Protein AF-A0A9P8Q9N6-F1 (afdb_monomer_lite)

Secondary structure (DSSP, 8-state):
--HHHHHHHHHHS-HHHHHHHHTTS-TTS-S-HHHHHHHHHSHHHHHHHHHHHHHIIIIIHHHHHHHHTPPP--SHHHHHHHHHHHHHHH--

InterPro domains:
  IPR032368 RPN13, DEUBAD domain [PF16550] (1-78)
  IPR038108 RPN13, DEUBAD domain superfamily [G3DSA:1.10.2020.20] (1-91)
  IPR044867 DEUBAD domain [PS51916] (1-92)

pLDDT: mean 89.45, std 7.23, range [44.81, 94.56]

Foldseek 3Di:
DDLVVLVVCLVPDDPVVLVVLQVPQ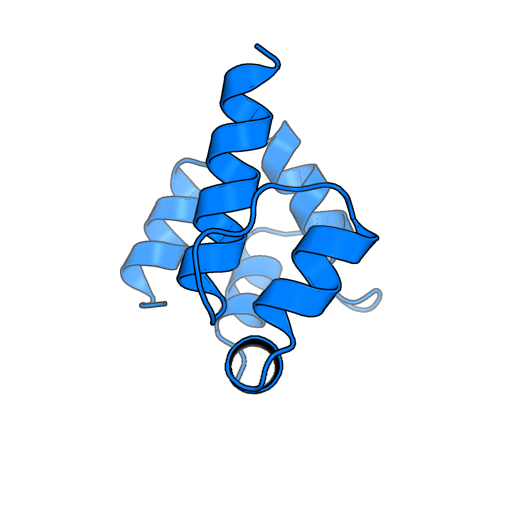DPPDDSDSVSSSVCCPDPVVVVVLVVQQVCQQPCNQVVVCVVVVWDRQHGGDVRNVVRVVVVVVVVD

Sequence (92 aa):
LTPEAIQSLLDNITDIQLQKLYSFLPEDQEKSKENLRSVLYSSFFKRSAGELTSALNNGGGFTVSRALGHPYEGEGIAAYLNSLFKEVNKKE

Radius of gyration: 14.87 Å; chains: 1; bounding box: 32×24×33 Å

Structure (mmCIF, N/CA/C/O backbone):
data_AF-A0A9P8Q9N6-F1
#
_entry.id   AF-A0A9P8Q9N6-F1
#
loop_
_atom_site.group_PDB
_atom_site.id
_atom_site.type_symbol
_atom_site.label_atom_id
_atom_site.label_alt_id
_atom_site.label_comp_id
_atom_site.label_asym_id
_atom_site.label_entity_id
_atom_site.label_seq_id
_atom_site.pdbx_PDB_ins_code
_atom_site.Cartn_x
_atom_site.Cartn_y
_atom_site.Cartn_z
_atom_site.occupancy
_atom_site.B_iso_or_equiv
_atom_site.auth_seq_id
_atom_site.auth_comp_id
_atom_site.auth_asym_id
_atom_site.auth_atom_id
_atom_site.pdbx_PDB_model_num
ATOM 1 N N . LEU A 1 1 ? 4.473 6.116 5.295 1.00 67.00 1 LEU A N 1
ATOM 2 C CA . LEU A 1 1 ? 3.145 6.760 5.412 1.00 67.00 1 LEU A CA 1
ATOM 3 C C . LEU A 1 1 ? 3.046 7.384 6.788 1.00 67.00 1 LEU A C 1
ATOM 5 O O . LEU A 1 1 ? 3.177 6.655 7.766 1.00 67.00 1 LEU A O 1
ATOM 9 N N . THR A 1 2 ? 2.900 8.703 6.865 1.00 81.81 2 THR A N 1
ATOM 10 C CA . THR A 1 2 ? 2.697 9.382 8.149 1.00 81.81 2 THR A CA 1
ATOM 11 C C . THR A 1 2 ? 1.197 9.467 8.465 1.00 81.81 2 THR A C 1
ATOM 13 O O . THR A 1 2 ? 0.382 9.415 7.534 1.00 81.81 2 THR A O 1
ATOM 16 N N . PRO A 1 3 ? 0.802 9.565 9.746 1.00 83.62 3 PRO A N 1
ATOM 17 C CA . PRO A 1 3 ? -0.600 9.731 10.129 1.00 83.62 3 PRO A CA 1
ATOM 18 C C . PRO A 1 3 ? -1.277 10.933 9.453 1.00 83.62 3 PRO A C 1
ATOM 20 O O . PRO A 1 3 ? -2.436 10.852 9.059 1.00 83.62 3 PRO A O 1
ATOM 23 N N . GLU A 1 4 ? -0.545 12.028 9.257 1.00 88.38 4 GLU A N 1
ATOM 24 C CA . GLU A 1 4 ? -1.045 13.260 8.639 1.00 88.38 4 GLU A CA 1
ATOM 25 C C . GLU A 1 4 ? -1.364 13.047 7.156 1.00 88.38 4 GLU A C 1
ATOM 27 O O . GLU A 1 4 ? -2.411 13.480 6.677 1.00 88.38 4 GLU A O 1
ATOM 32 N N . ALA A 1 5 ? -0.500 12.322 6.438 1.00 86.81 5 ALA A N 1
ATOM 33 C CA . ALA A 1 5 ? -0.721 11.997 5.032 1.00 86.81 5 ALA A CA 1
ATOM 34 C C . ALA A 1 5 ? -1.943 11.083 4.844 1.00 86.81 5 ALA A C 1
ATOM 36 O O . ALA A 1 5 ? -2.722 11.274 3.915 1.00 86.81 5 ALA A O 1
ATOM 37 N N . ILE A 1 6 ? -2.135 10.110 5.742 1.00 87.62 6 ILE A N 1
ATOM 38 C CA . ILE A 1 6 ? -3.306 9.222 5.717 1.00 87.62 6 ILE A CA 1
ATOM 39 C C . ILE A 1 6 ? -4.582 10.005 6.028 1.00 87.62 6 ILE A C 1
ATOM 41 O O . ILE A 1 6 ? -5.580 9.831 5.337 1.00 87.62 6 ILE A O 1
ATOM 45 N N . GLN A 1 7 ? -4.552 10.880 7.035 1.00 88.62 7 GLN A N 1
ATOM 46 C CA . GLN A 1 7 ? -5.702 11.715 7.369 1.00 88.62 7 GLN A CA 1
ATOM 47 C C . GLN A 1 7 ? -6.102 12.596 6.181 1.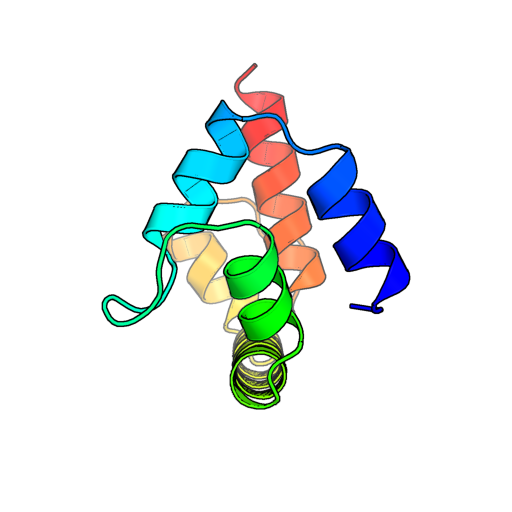00 88.62 7 GLN A C 1
ATOM 49 O O . GLN A 1 7 ? -7.245 12.552 5.741 1.00 88.62 7 GLN A O 1
ATOM 54 N N . SER A 1 8 ? -5.134 13.306 5.599 1.00 90.94 8 SER A N 1
ATOM 55 C CA . SER A 1 8 ? -5.365 14.142 4.423 1.00 90.94 8 SER A CA 1
ATOM 56 C C . SER A 1 8 ? -5.924 13.339 3.241 1.00 90.94 8 SER A C 1
ATOM 58 O O . SER A 1 8 ? -6.842 13.803 2.567 1.00 90.94 8 SER A O 1
ATOM 60 N N . LEU A 1 9 ? -5.445 12.111 3.015 1.00 89.62 9 LEU A N 1
ATOM 61 C CA . LEU A 1 9 ? -5.994 11.221 1.990 1.00 89.62 9 LEU A CA 1
ATOM 62 C C . LEU A 1 9 ? -7.472 10.885 2.259 1.00 89.62 9 LEU A C 1
ATOM 64 O O . LEU A 1 9 ? -8.297 10.998 1.358 1.00 89.62 9 LEU A O 1
ATOM 68 N N . LEU A 1 10 ? -7.817 10.491 3.488 1.00 90.19 10 LEU A N 1
ATOM 69 C CA . LEU A 1 10 ? -9.184 10.101 3.862 1.00 90.19 10 LEU A CA 1
ATOM 70 C C . LEU A 1 10 ? -10.179 11.275 3.874 1.00 90.19 10 LEU A C 1
ATOM 72 O O . LEU A 1 10 ? -11.390 11.060 3.731 1.00 90.19 10 LEU A O 1
ATOM 76 N N . ASP A 1 11 ? -9.680 12.498 4.032 1.00 90.94 11 ASP A N 1
ATOM 77 C CA . ASP A 1 11 ? -10.490 13.717 4.002 1.00 90.94 11 ASP A CA 1
ATOM 78 C C . ASP A 1 11 ? -10.793 14.178 2.569 1.00 90.94 11 ASP A C 1
ATOM 80 O O . ASP A 1 11 ? -11.873 14.705 2.318 1.00 90.94 11 ASP A O 1
ATOM 84 N N . ASN A 1 12 ? -9.882 13.933 1.621 1.00 92.25 12 ASN A N 1
ATOM 85 C CA . ASN A 1 12 ? -10.014 14.389 0.229 1.00 92.25 12 ASN A CA 1
ATOM 86 C C . ASN A 1 12 ? -10.509 13.308 -0.748 1.00 92.25 12 ASN A C 1
ATOM 88 O O . ASN A 1 12 ? -10.754 13.596 -1.919 1.00 92.25 12 ASN A O 1
ATOM 92 N N . ILE A 1 13 ? -10.638 12.058 -0.299 1.00 91.81 13 ILE A N 1
ATOM 93 C CA . ILE A 1 13 ? -11.135 10.959 -1.129 1.00 91.81 13 ILE A CA 1
ATOM 94 C C . ILE A 1 13 ? -12.648 11.080 -1.365 1.00 91.81 13 ILE A C 1
ATOM 96 O O . ILE A 1 13 ? -13.416 11.381 -0.450 1.00 91.81 13 ILE A O 1
ATOM 100 N N . THR A 1 14 ? -13.088 10.808 -2.593 1.00 92.19 14 THR A N 1
ATOM 101 C CA . THR A 1 14 ? -14.520 10.796 -2.939 1.00 92.19 14 THR A CA 1
ATOM 102 C C . THR A 1 14 ? -15.238 9.596 -2.321 1.00 92.19 14 THR A C 1
ATOM 104 O O . THR A 1 14 ? -14.630 8.543 -2.115 1.00 92.19 14 THR A O 1
ATOM 107 N N . ASP A 1 15 ? -16.554 9.696 -2.109 1.00 89.88 15 ASP A N 1
ATOM 108 C CA . ASP A 1 15 ? -17.355 8.577 -1.592 1.00 89.88 15 ASP A CA 1
ATOM 109 C C . ASP A 1 15 ? -17.236 7.316 -2.457 1.00 89.88 15 ASP A C 1
ATOM 111 O O . ASP A 1 15 ? -17.124 6.211 -1.936 1.00 89.88 15 ASP A O 1
ATOM 115 N N . ILE A 1 16 ? -17.174 7.458 -3.785 1.00 91.06 16 ILE A N 1
ATOM 116 C CA . ILE A 1 16 ? -17.034 6.316 -4.702 1.00 91.06 16 ILE A CA 1
ATOM 117 C C . ILE A 1 16 ? -15.701 5.590 -4.475 1.00 91.06 16 ILE A C 1
ATOM 119 O O . ILE A 1 16 ? -15.655 4.360 -4.427 1.00 91.06 16 ILE A O 1
ATOM 123 N N . GLN A 1 17 ? -14.603 6.333 -4.342 1.00 90.62 17 GLN A N 1
ATOM 124 C CA . GLN A 1 17 ? -13.288 5.751 -4.070 1.00 90.62 17 GLN A CA 1
ATOM 125 C C . GLN A 1 17 ? -13.230 5.145 -2.664 1.00 90.62 17 GLN A C 1
ATOM 127 O O . GLN A 1 17 ? -12.657 4.075 -2.476 1.00 90.62 17 GLN A O 1
ATOM 132 N N . LEU A 1 18 ? -13.872 5.786 -1.692 1.00 91.69 18 LEU A N 1
ATOM 133 C CA . LEU A 1 18 ? -13.958 5.302 -0.324 1.00 91.69 18 LEU A CA 1
ATOM 134 C C . LEU A 1 18 ? -14.719 3.970 -0.229 1.00 91.69 18 LEU A C 1
ATOM 136 O O . LEU A 1 18 ? -14.240 3.041 0.416 1.00 91.69 18 LEU A O 1
ATOM 140 N N . GLN A 1 19 ? -15.837 3.831 -0.947 1.00 91.81 19 GLN A N 1
ATOM 141 C CA . GLN A 1 19 ? -16.578 2.568 -1.045 1.00 91.81 19 GLN A CA 1
ATOM 142 C C . GLN A 1 19 ? -15.723 1.441 -1.640 1.00 91.81 19 GLN A C 1
ATOM 144 O O . GLN A 1 19 ? -15.787 0.304 -1.170 1.00 91.81 19 GLN A O 1
ATOM 149 N N . LYS A 1 20 ? -14.867 1.752 -2.625 1.00 91.94 20 LYS A N 1
ATOM 150 C CA . LYS A 1 20 ? -13.885 0.789 -3.152 1.00 91.94 20 LYS A CA 1
ATOM 151 C C . LYS A 1 20 ? -12.825 0.420 -2.115 1.00 91.94 20 LYS A C 1
ATOM 153 O O . LYS A 1 20 ? -12.386 -0.720 -2.081 1.00 91.94 20 LYS A O 1
ATOM 158 N N . LEU A 1 21 ? -12.401 1.343 -1.254 1.00 91.94 21 LEU A N 1
ATOM 159 C CA . LEU A 1 21 ? -11.459 1.005 -0.182 1.00 91.94 21 LEU A CA 1
ATOM 160 C C . LEU A 1 21 ? -12.101 0.113 0.882 1.00 91.94 21 LEU A C 1
ATOM 162 O O . LEU A 1 21 ? -11.459 -0.807 1.382 1.00 91.94 21 LEU A O 1
ATOM 166 N N . TYR A 1 22 ? -13.381 0.327 1.179 1.00 93.94 22 TYR A N 1
ATOM 167 C CA . TYR A 1 22 ? -14.117 -0.496 2.133 1.00 93.94 22 TYR A CA 1
ATOM 168 C C . TYR A 1 22 ? -14.278 -1.953 1.708 1.00 93.94 22 TYR A C 1
ATOM 170 O O . TYR A 1 22 ? -14.439 -2.804 2.578 1.00 93.94 22 TYR A O 1
ATOM 178 N N . SER A 1 23 ? -14.207 -2.279 0.413 1.00 92.25 23 SER A N 1
ATOM 179 C CA . SER A 1 23 ? -14.194 -3.685 -0.016 1.00 92.25 23 SER A CA 1
ATOM 180 C C . SER A 1 23 ? -12.899 -4.425 0.328 1.00 92.25 23 SER A C 1
ATOM 182 O O . SER A 1 23 ? -12.871 -5.643 0.211 1.00 92.25 23 SER A O 1
ATOM 184 N N . PHE A 1 24 ? -11.847 -3.717 0.750 1.00 91.56 24 PHE A N 1
ATOM 185 C CA . PHE A 1 24 ? -10.588 -4.318 1.205 1.00 91.56 24 PHE A CA 1
ATOM 186 C C . PHE A 1 24 ? -10.453 -4.354 2.729 1.00 91.56 24 PHE A C 1
ATOM 188 O O . PHE A 1 24 ? -9.419 -4.797 3.233 1.00 91.56 24 PHE A O 1
ATOM 195 N N . LEU A 1 25 ? -11.456 -3.868 3.469 1.00 92.38 25 LEU A N 1
ATOM 196 C CA . LEU A 1 25 ? -11.461 -4.046 4.915 1.00 92.38 25 LEU A CA 1
ATOM 197 C C . LEU A 1 25 ? -11.685 -5.521 5.266 1.00 92.38 25 LEU A C 1
ATOM 199 O O . LEU A 1 25 ? -12.384 -6.218 4.528 1.00 92.38 25 LEU A O 1
ATOM 203 N N . PRO A 1 26 ? -11.108 -5.991 6.385 1.00 89.81 26 PRO A N 1
ATOM 204 C CA . PRO A 1 26 ? -11.428 -7.301 6.937 1.00 89.81 26 PRO A CA 1
ATOM 205 C C . PRO A 1 26 ? -12.944 -7.500 7.077 1.00 89.81 26 PRO A C 1
ATOM 207 O O . PRO A 1 26 ? -13.661 -6.561 7.420 1.00 89.81 26 PRO A O 1
ATOM 210 N N . GLU A 1 27 ? -13.432 -8.713 6.808 1.00 90.12 27 GLU A N 1
ATOM 211 C CA . GLU A 1 27 ? -14.874 -9.017 6.788 1.00 90.12 27 GLU A CA 1
ATOM 212 C C . GLU A 1 27 ? -15.558 -8.812 8.150 1.00 90.12 27 GLU A C 1
ATOM 214 O O . GLU A 1 27 ? -16.763 -8.585 8.214 1.00 90.12 27 GLU A O 1
ATOM 219 N N . ASP A 1 28 ? -14.786 -8.867 9.235 1.00 90.62 28 ASP A N 1
ATOM 220 C CA . ASP A 1 28 ? -15.218 -8.636 10.613 1.00 90.62 28 ASP A CA 1
ATOM 221 C C . ASP A 1 28 ? -15.318 -7.145 10.989 1.00 90.62 28 ASP A C 1
ATOM 223 O O . ASP A 1 28 ? -15.796 -6.815 12.074 1.00 90.62 28 ASP A O 1
ATOM 227 N N . GLN A 1 29 ? -14.888 -6.233 10.111 1.00 89.44 29 GLN A N 1
ATOM 228 C CA . GLN A 1 29 ? -14.917 -4.790 10.341 1.00 89.44 29 GLN A CA 1
ATOM 229 C C . GLN A 1 29 ? -16.099 -4.136 9.619 1.00 89.44 29 GLN A C 1
ATOM 231 O O . GLN A 1 29 ? -16.360 -4.369 8.438 1.00 89.44 29 GLN A O 1
ATOM 236 N N . GLU A 1 30 ? -16.781 -3.220 10.306 1.00 92.44 30 GLU A N 1
ATOM 237 C CA . GLU A 1 30 ? -17.774 -2.363 9.663 1.00 92.44 30 GLU A CA 1
ATOM 238 C C . GLU A 1 30 ? -17.104 -1.420 8.648 1.00 92.4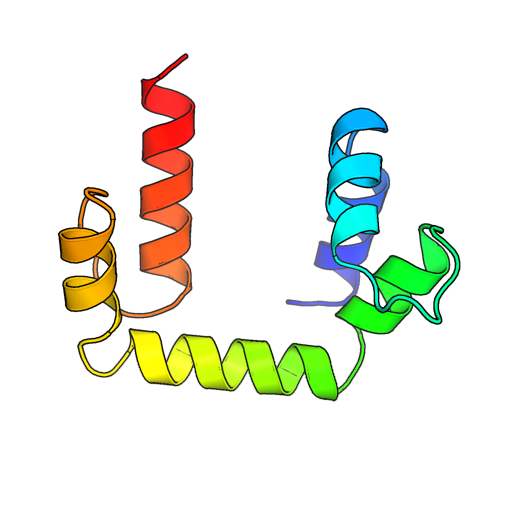4 30 GLU A C 1
ATOM 240 O O . GLU A 1 30 ? -16.004 -0.901 8.873 1.00 92.44 30 GLU A O 1
ATOM 245 N N . LYS A 1 31 ? -17.791 -1.160 7.532 1.0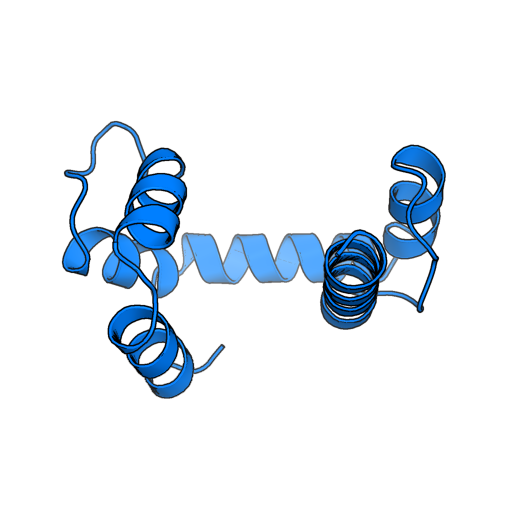0 92.56 31 LYS A N 1
ATOM 246 C CA . LYS A 1 31 ? -17.330 -0.278 6.453 1.00 92.56 31 LYS A CA 1
ATOM 247 C C . LYS A 1 31 ? -17.438 1.195 6.852 1.00 92.56 31 LYS A C 1
ATOM 249 O O . LYS A 1 31 ? -18.380 1.884 6.469 1.00 92.56 31 LYS A O 1
ATOM 254 N N . SER A 1 32 ? -16.457 1.677 7.612 1.00 92.62 32 SER A N 1
ATOM 255 C CA . SER A 1 32 ? -16.395 3.061 8.090 1.00 92.62 32 SER A CA 1
ATOM 256 C C . SER A 1 32 ? -15.020 3.700 7.861 1.00 92.62 32 SER A C 1
ATOM 258 O O . SER A 1 32 ? -13.996 3.020 7.732 1.00 92.62 32 SER A O 1
ATOM 260 N N . LYS A 1 33 ? -14.976 5.044 7.802 1.00 91.75 33 LYS A N 1
ATOM 261 C CA . LYS A 1 33 ? -13.712 5.802 7.671 1.00 91.75 33 LYS A CA 1
ATOM 262 C C . LYS A 1 33 ? -12.790 5.539 8.865 1.00 91.75 33 LYS A C 1
ATOM 264 O O . LYS A 1 33 ? -11.576 5.472 8.694 1.00 91.75 33 LYS A O 1
ATOM 269 N N . GLU A 1 34 ? -13.365 5.370 10.050 1.00 92.12 34 GLU A N 1
ATOM 270 C CA . GLU A 1 34 ? -12.643 5.127 11.301 1.00 92.12 34 GLU A CA 1
ATOM 271 C C . GLU A 1 34 ? -11.965 3.756 11.302 1.00 92.12 34 GLU A C 1
ATOM 273 O O . GLU A 1 34 ? -10.771 3.666 11.596 1.00 92.12 34 GLU A O 1
ATOM 278 N N . ASN A 1 35 ? -12.676 2.710 10.876 1.00 92.69 35 ASN A N 1
ATOM 279 C CA . ASN A 1 35 ? -12.116 1.363 10.774 1.00 92.69 35 ASN A CA 1
ATOM 280 C C . ASN A 1 35 ? -11.045 1.284 9.685 1.00 92.69 35 ASN A C 1
ATOM 282 O O . ASN A 1 35 ? -9.970 0.726 9.911 1.00 92.69 35 ASN A O 1
ATOM 286 N N . LEU A 1 36 ? -11.267 1.938 8.539 1.00 93.75 36 LEU A N 1
ATOM 287 C CA . LEU A 1 36 ? -10.242 2.066 7.503 1.00 93.75 36 LEU A CA 1
ATOM 288 C C . LEU A 1 36 ? -8.978 2.750 8.025 1.00 93.75 36 LEU A C 1
ATOM 290 O O . LEU A 1 36 ? -7.869 2.258 7.812 1.00 93.75 36 LEU A O 1
ATOM 294 N N . ARG A 1 37 ? -9.133 3.847 8.765 1.00 92.69 37 ARG A N 1
ATOM 295 C CA . ARG A 1 37 ? -8.011 4.536 9.404 1.00 92.69 37 ARG A CA 1
ATOM 296 C C . ARG A 1 37 ? -7.283 3.636 10.402 1.00 92.69 37 ARG A C 1
ATOM 298 O O . ARG A 1 37 ? -6.054 3.591 10.391 1.00 92.69 37 ARG A O 1
ATOM 305 N N . SER A 1 38 ? -8.026 2.907 11.233 1.00 92.00 38 SER A N 1
ATOM 306 C CA . SER A 1 38 ? -7.473 1.965 12.211 1.00 92.00 38 SER A CA 1
ATOM 307 C C . SER A 1 38 ? -6.616 0.891 11.533 1.00 92.00 38 SER A C 1
ATOM 309 O O . SER A 1 38 ? -5.462 0.680 11.916 1.00 92.00 38 SER A O 1
ATOM 311 N N . VAL A 1 39 ? -7.118 0.291 10.448 1.00 93.00 39 VAL A N 1
ATOM 312 C CA . VAL A 1 39 ? -6.377 -0.702 9.656 1.00 93.00 39 VAL A CA 1
ATOM 313 C C . VAL A 1 39 ? -5.098 -0.103 9.070 1.00 93.00 39 VAL A C 1
ATOM 315 O O . VAL A 1 39 ? -4.031 -0.694 9.231 1.00 93.00 39 VAL A O 1
ATOM 318 N N . LEU A 1 40 ? -5.158 1.090 8.470 1.00 91.75 40 LEU A N 1
ATOM 319 C CA . LEU A 1 40 ? -3.978 1.769 7.911 1.00 91.75 40 LEU A CA 1
ATOM 320 C C . LEU A 1 40 ? -2.919 2.110 8.975 1.00 91.75 40 LEU A C 1
ATOM 322 O O . LEU A 1 40 ? -1.725 2.187 8.676 1.00 91.75 40 LEU A O 1
ATOM 326 N N . TYR A 1 41 ? -3.333 2.312 10.227 1.00 91.06 41 TYR A N 1
ATOM 327 C CA . TYR A 1 41 ? -2.428 2.581 11.347 1.00 91.06 41 TYR A CA 1
ATOM 328 C C . TYR A 1 41 ? -1.908 1.322 12.036 1.00 91.06 41 TYR A C 1
ATOM 330 O O . TYR A 1 41 ? -0.911 1.406 12.768 1.00 91.06 41 TYR A O 1
ATOM 338 N N . SER A 1 42 ? -2.537 0.177 11.776 1.00 92.06 42 SER A N 1
ATOM 339 C CA . SER A 1 42 ? -2.189 -1.094 12.390 1.00 92.06 42 SER A CA 1
ATOM 340 C C . SER A 1 42 ? -0.747 -1.507 12.086 1.00 92.06 42 SER A C 1
ATOM 342 O O . SER A 1 42 ? -0.189 -1.261 11.011 1.00 92.06 42 SER A O 1
ATOM 344 N N . SER A 1 43 ? -0.130 -2.185 13.053 1.00 92.50 43 SER A N 1
ATOM 345 C CA . SER A 1 43 ? 1.199 -2.776 12.882 1.00 92.50 43 SER A CA 1
ATOM 346 C C . SER A 1 43 ? 1.212 -3.838 11.783 1.00 92.50 43 SER A C 1
ATOM 348 O O . SER A 1 43 ? 2.219 -3.986 11.096 1.00 92.50 43 SER A O 1
ATOM 350 N N . PHE A 1 44 ? 0.090 -4.540 11.593 1.00 92.00 44 PHE A N 1
ATOM 351 C CA . PHE A 1 44 ? -0.072 -5.531 10.534 1.00 92.00 44 PHE A CA 1
ATOM 352 C C . PHE A 1 44 ? 0.069 -4.888 9.154 1.00 92.00 44 PHE A C 1
ATOM 354 O O . PHE A 1 44 ? 0.963 -5.263 8.402 1.00 92.00 44 PHE A O 1
ATOM 361 N N . PHE A 1 45 ? -0.717 -3.845 8.864 1.00 91.31 45 PHE A N 1
ATOM 362 C CA . PHE A 1 45 ? -0.635 -3.134 7.587 1.00 91.31 45 PHE A CA 1
ATOM 363 C C . PHE A 1 45 ? 0.772 -2.584 7.326 1.00 91.31 45 PHE A C 1
ATOM 365 O O . PHE A 1 45 ? 1.329 -2.773 6.245 1.00 91.31 45 PHE A O 1
ATOM 372 N N . LYS A 1 46 ? 1.386 -1.952 8.335 1.00 90.44 46 LYS A N 1
ATOM 373 C CA . LYS A 1 46 ? 2.753 -1.416 8.227 1.00 90.44 46 LYS A CA 1
ATOM 374 C C . LYS A 1 46 ? 3.776 -2.508 7.910 1.00 90.44 46 LYS A C 1
ATOM 376 O O . LYS A 1 46 ? 4.648 -2.294 7.069 1.00 90.44 46 LYS A O 1
ATOM 381 N N . ARG A 1 47 ? 3.661 -3.672 8.555 1.00 93.44 47 ARG A N 1
ATOM 382 C CA . ARG A 1 47 ? 4.533 -4.823 8.307 1.00 93.44 47 ARG A CA 1
ATOM 383 C C . ARG A 1 47 ? 4.337 -5.374 6.898 1.00 93.44 47 ARG A C 1
ATOM 385 O O . ARG A 1 47 ? 5.318 -5.496 6.174 1.00 93.44 47 ARG A O 1
ATOM 392 N N . SER A 1 48 ? 3.098 -5.627 6.483 1.00 92.44 48 SER A N 1
ATOM 393 C CA . SER A 1 48 ? 2.797 -6.150 5.146 1.00 92.44 48 SER A CA 1
ATOM 394 C C . SER A 1 48 ? 3.236 -5.190 4.037 1.00 92.44 48 SER A C 1
ATOM 396 O O . SER A 1 48 ? 3.795 -5.624 3.034 1.00 92.44 48 SER A O 1
ATOM 398 N N . ALA A 1 49 ? 3.074 -3.876 4.228 1.00 89.19 49 ALA A N 1
ATOM 399 C CA . ALA A 1 49 ? 3.593 -2.875 3.295 1.00 89.19 49 ALA A CA 1
ATOM 400 C C . ALA A 1 49 ? 5.133 -2.907 3.205 1.00 89.19 49 ALA A C 1
ATOM 402 O O . ALA A 1 49 ? 5.700 -2.759 2.119 1.00 89.19 49 ALA A O 1
ATOM 403 N N . GLY A 1 50 ? 5.819 -3.134 4.331 1.00 90.75 50 GLY A N 1
ATOM 404 C CA . GLY A 1 50 ? 7.272 -3.319 4.377 1.00 90.75 50 GLY A CA 1
ATOM 405 C C . GLY A 1 50 ? 7.743 -4.606 3.690 1.00 90.75 50 GLY A C 1
ATOM 406 O O . GLY A 1 50 ? 8.730 -4.585 2.951 1.00 90.75 50 GLY A O 1
ATOM 407 N N . GLU A 1 51 ? 7.014 -5.708 3.871 1.00 93.69 51 GLU A N 1
ATOM 408 C CA . GLU A 1 51 ? 7.274 -6.992 3.208 1.00 93.69 51 GLU A CA 1
ATOM 409 C C . GLU A 1 51 ? 7.071 -6.878 1.692 1.00 93.69 51 GLU A C 1
ATOM 411 O O . GLU A 1 51 ? 7.952 -7.271 0.929 1.00 93.69 51 GLU A O 1
ATOM 416 N N . LEU A 1 52 ? 5.986 -6.234 1.246 1.00 92.00 52 LEU A N 1
ATOM 417 C CA . LEU A 1 52 ? 5.755 -5.942 -0.171 1.00 92.00 52 LEU A CA 1
ATOM 418 C C . LEU A 1 52 ? 6.875 -5.079 -0.760 1.00 92.00 52 LEU A C 1
ATOM 420 O O . LEU A 1 52 ? 7.390 -5.377 -1.834 1.00 92.00 52 LEU A O 1
ATOM 424 N N . THR A 1 53 ? 7.290 -4.030 -0.047 1.00 91.38 53 THR A N 1
ATOM 425 C CA . THR A 1 53 ? 8.402 -3.172 -0.482 1.00 91.38 53 THR A CA 1
ATOM 426 C C . THR A 1 53 ? 9.692 -3.975 -0.627 1.00 91.38 53 THR A C 1
ATOM 428 O O . THR A 1 53 ? 10.399 -3.828 -1.619 1.00 91.38 53 THR A O 1
ATOM 431 N N . SER A 1 54 ? 9.982 -4.857 0.331 1.00 93.94 54 SER A N 1
ATOM 432 C CA . SER A 1 54 ? 11.159 -5.729 0.293 1.00 93.94 54 SER A CA 1
ATOM 433 C C . SER A 1 54 ? 11.101 -6.714 -0.875 1.00 93.94 54 SER A C 1
ATOM 435 O O . SER A 1 54 ? 12.094 -6.885 -1.576 1.00 93.94 54 SER A O 1
ATOM 437 N N . ALA A 1 55 ? 9.943 -7.323 -1.134 1.00 93.38 55 ALA A N 1
ATOM 438 C CA . ALA A 1 55 ? 9.757 -8.225 -2.269 1.00 93.38 55 ALA A CA 1
ATOM 439 C C . ALA A 1 55 ? 9.954 -7.495 -3.607 1.00 93.38 55 ALA A C 1
ATOM 441 O O . ALA A 1 55 ? 10.687 -7.963 -4.477 1.00 93.38 55 ALA A O 1
ATOM 442 N N . LEU A 1 56 ? 9.369 -6.302 -3.737 1.00 94.56 56 LEU A N 1
ATOM 443 C CA . LEU A 1 56 ? 9.533 -5.453 -4.913 1.00 94.56 56 LEU A CA 1
ATOM 444 C C . LEU A 1 56 ? 10.951 -4.900 -5.061 1.00 94.56 56 LEU A C 1
ATOM 446 O O . LEU A 1 56 ? 11.287 -4.491 -6.155 1.00 94.56 56 LEU A O 1
ATOM 450 N N . ASN A 1 57 ? 11.773 -4.866 -4.011 1.00 93.31 57 ASN A N 1
ATOM 451 C CA . ASN A 1 57 ? 13.169 -4.430 -4.107 1.00 93.31 57 ASN A CA 1
ATOM 452 C C . ASN A 1 57 ? 14.123 -5.525 -4.608 1.00 93.31 57 ASN A C 1
ATOM 454 O O . ASN A 1 57 ? 15.205 -5.218 -5.098 1.00 93.31 57 ASN A O 1
ATOM 458 N N . ASN A 1 58 ? 13.741 -6.797 -4.490 1.00 91.00 58 ASN A N 1
ATOM 459 C CA . ASN A 1 58 ? 14.596 -7.940 -4.813 1.00 91.00 58 ASN A CA 1
ATOM 460 C C . ASN A 1 58 ? 14.244 -8.545 -6.185 1.00 91.00 58 ASN A C 1
ATOM 462 O O . ASN A 1 58 ? 14.019 -9.748 -6.302 1.00 91.00 58 ASN A O 1
ATOM 466 N N . GLY A 1 59 ? 14.130 -7.705 -7.222 1.00 88.69 59 GLY A N 1
ATOM 467 C CA . GLY A 1 59 ? 13.763 -8.123 -8.586 1.00 88.69 59 GLY A CA 1
ATOM 468 C C . GLY A 1 59 ? 12.267 -8.395 -8.792 1.00 88.69 59 GLY A C 1
ATOM 469 O O . GLY A 1 59 ? 11.821 -8.712 -9.903 1.00 88.69 59 GLY A O 1
ATOM 470 N N . GLY A 1 60 ? 11.466 -8.267 -7.729 1.00 92.62 60 GLY A N 1
ATOM 471 C CA . GLY A 1 60 ? 10.015 -8.381 -7.800 1.00 92.62 60 GLY A CA 1
ATOM 472 C C . GLY A 1 60 ? 9.388 -7.265 -8.634 1.00 92.62 60 GLY A C 1
ATOM 473 O O . GLY A 1 60 ? 8.445 -7.538 -9.373 1.00 92.62 60 GLY A O 1
ATOM 474 N N . GLY A 1 61 ? 9.927 -6.040 -8.587 1.00 92.56 61 GLY A N 1
ATOM 475 C CA . GLY A 1 61 ? 9.411 -4.911 -9.359 1.00 92.56 61 GLY A CA 1
ATOM 476 C C . GLY A 1 61 ? 9.451 -5.180 -10.860 1.00 92.56 61 GLY A C 1
ATOM 477 O O . GLY A 1 61 ? 8.429 -5.051 -11.541 1.00 92.56 61 GLY A O 1
ATOM 478 N N . PHE A 1 62 ? 10.595 -5.642 -11.372 1.00 93.31 62 PHE A N 1
ATOM 479 C CA . PHE A 1 62 ? 10.731 -6.023 -12.781 1.00 93.31 62 PHE A CA 1
ATOM 480 C C . PHE A 1 62 ? 9.780 -7.163 -13.168 1.00 93.31 62 PHE A C 1
ATOM 482 O O . PHE A 1 62 ? 9.067 -7.074 -14.173 1.00 93.31 62 PHE A O 1
ATOM 489 N N . THR A 1 63 ? 9.743 -8.217 -12.351 1.00 93.88 63 THR A N 1
ATOM 490 C CA . THR A 1 63 ? 8.944 -9.422 -12.613 1.00 93.88 63 THR A CA 1
ATOM 491 C C . THR A 1 63 ? 7.452 -9.105 -12.681 1.00 93.88 63 THR A C 1
ATOM 493 O O . THR A 1 63 ? 6.781 -9.475 -13.645 1.00 93.88 63 THR A O 1
ATOM 496 N N . VAL A 1 64 ? 6.931 -8.376 -11.691 1.00 92.50 64 VAL A N 1
ATOM 497 C CA . VAL A 1 64 ? 5.510 -8.016 -11.615 1.00 92.50 64 VAL A CA 1
ATOM 498 C C . VAL A 1 64 ? 5.132 -7.055 -12.740 1.00 92.50 64 VAL A C 1
ATOM 500 O O . VAL A 1 64 ? 4.102 -7.253 -13.379 1.00 92.50 64 VAL A O 1
ATOM 503 N N . SER A 1 65 ? 5.983 -6.071 -13.051 1.00 92.50 65 SER A N 1
ATOM 504 C CA . SER A 1 65 ? 5.734 -5.135 -14.160 1.00 92.50 65 SER A CA 1
ATOM 505 C C . SER A 1 65 ? 5.587 -5.877 -15.492 1.00 92.50 65 SER A C 1
ATOM 507 O O . SER A 1 65 ? 4.642 -5.642 -16.242 1.00 92.50 65 SER A O 1
ATOM 509 N N . ARG A 1 66 ? 6.469 -6.850 -15.760 1.00 93.06 66 ARG A N 1
ATOM 510 C CA . ARG A 1 66 ? 6.388 -7.701 -16.956 1.00 93.06 66 ARG A CA 1
ATOM 511 C C . ARG A 1 66 ? 5.146 -8.585 -16.975 1.00 93.06 66 ARG A C 1
ATOM 513 O O . ARG A 1 66 ? 4.519 -8.693 -18.023 1.00 93.06 66 ARG A O 1
ATOM 520 N N . ALA A 1 67 ? 4.806 -9.206 -15.848 1.00 93.19 67 ALA A N 1
ATOM 521 C CA . ALA A 1 67 ? 3.669 -10.118 -15.754 1.00 93.19 67 ALA A CA 1
ATOM 522 C C . ALA A 1 67 ? 2.320 -9.403 -15.925 1.00 93.19 67 ALA A C 1
ATOM 524 O O . ALA A 1 67 ? 1.415 -9.944 -16.553 1.00 93.19 67 ALA A O 1
ATOM 525 N N . LEU A 1 68 ? 2.196 -8.188 -15.386 1.00 90.81 68 LEU A N 1
ATOM 526 C CA . LEU A 1 68 ? 0.965 -7.397 -15.436 1.00 90.81 68 LEU A CA 1
ATOM 527 C C . LEU A 1 68 ? 0.898 -6.447 -16.643 1.00 90.81 68 LEU A C 1
ATOM 529 O O . LEU A 1 68 ? -0.134 -5.829 -16.883 1.00 90.81 68 LEU A O 1
ATOM 533 N N . GLY A 1 69 ? 1.975 -6.352 -17.428 1.00 88.81 69 GLY A N 1
ATOM 534 C CA . GLY A 1 69 ? 2.017 -5.538 -18.643 1.00 88.81 69 GLY A CA 1
ATOM 535 C C . GLY A 1 69 ? 2.154 -4.034 -18.395 1.00 88.81 69 GLY A C 1
ATOM 536 O O . GLY A 1 69 ? 1.874 -3.249 -19.298 1.00 88.81 69 GLY A O 1
ATOM 537 N N . HIS A 1 70 ? 2.602 -3.632 -17.205 1.00 87.69 70 HIS A N 1
ATOM 538 C CA . HIS A 1 70 ? 2.826 -2.231 -16.848 1.00 87.69 70 HIS A CA 1
ATOM 539 C C . HIS A 1 70 ? 4.288 -1.820 -17.115 1.00 87.69 70 HIS A C 1
ATOM 541 O O . HIS A 1 70 ? 5.190 -2.665 -17.061 1.00 87.69 70 HIS A O 1
ATOM 547 N N . PRO A 1 71 ? 4.577 -0.532 -17.388 1.00 91.00 71 PRO A N 1
ATOM 548 C CA . PRO A 1 71 ? 5.949 -0.051 -17.539 1.00 91.00 71 PRO A CA 1
ATOM 549 C C . PRO A 1 71 ? 6.806 -0.341 -16.300 1.00 91.00 71 PRO A C 1
ATOM 551 O O . PRO A 1 71 ? 6.378 -0.137 -15.169 1.00 91.00 71 PRO A O 1
ATOM 554 N N . TYR A 1 72 ? 8.045 -0.780 -16.489 1.00 92.69 72 TYR A N 1
ATOM 555 C CA . TYR A 1 72 ? 8.979 -0.917 -15.374 1.00 92.69 72 TYR A CA 1
ATOM 556 C C . TYR A 1 72 ? 9.670 0.425 -15.102 1.00 92.69 72 TYR A C 1
ATOM 558 O O . TYR A 1 72 ? 10.361 0.942 -15.979 1.00 92.69 72 TYR A O 1
ATOM 566 N N . GLU A 1 73 ? 9.500 0.981 -13.899 1.00 92.94 73 GLU A N 1
ATOM 567 C CA . GLU A 1 73 ? 10.088 2.275 -13.500 1.00 92.94 73 GLU A CA 1
ATOM 568 C C . GLU A 1 73 ? 11.179 2.158 -12.424 1.00 92.94 73 GLU A C 1
ATOM 570 O O . GLU A 1 73 ? 11.600 3.159 -11.847 1.00 92.94 73 GLU A O 1
ATOM 575 N N . GLY A 1 74 ? 11.651 0.941 -12.157 1.00 92.31 74 GLY A N 1
ATOM 576 C CA . GLY A 1 74 ? 12.616 0.651 -11.100 1.00 92.31 74 GLY A CA 1
ATOM 577 C C . GLY A 1 74 ? 12.042 -0.256 -10.017 1.00 92.31 74 GLY A C 1
ATOM 578 O O . GLY A 1 74 ? 10.900 -0.713 -10.096 1.00 92.31 74 GLY A O 1
ATOM 579 N N . GLU A 1 75 ? 12.859 -0.522 -9.005 1.00 92.38 75 GLU A N 1
ATOM 580 C CA . GLU A 1 75 ? 12.508 -1.426 -7.916 1.00 92.38 75 GLU A CA 1
ATOM 581 C C . GLU A 1 75 ? 11.776 -0.711 -6.770 1.00 92.38 75 GLU A C 1
ATOM 583 O O . GLU A 1 75 ? 11.849 0.511 -6.590 1.00 92.38 75 GLU A O 1
ATOM 588 N N . GLY A 1 76 ? 11.076 -1.510 -5.967 1.00 89.19 76 GLY A N 1
ATOM 589 C CA . GLY A 1 76 ? 10.388 -1.049 -4.769 1.00 89.19 76 GLY A CA 1
ATOM 590 C C . GLY A 1 76 ? 8.987 -0.495 -5.015 1.00 89.19 76 GLY A C 1
ATOM 591 O O . GLY A 1 76 ? 8.551 -0.220 -6.135 1.00 89.19 76 GLY A O 1
ATOM 592 N N . ILE A 1 77 ? 8.250 -0.325 -3.916 1.00 90.19 77 ILE A N 1
ATOM 593 C CA . ILE A 1 77 ? 6.826 0.025 -3.967 1.00 90.19 77 ILE A CA 1
ATOM 594 C C . ILE A 1 77 ? 6.569 1.400 -4.596 1.00 90.19 77 ILE A C 1
ATOM 596 O O . ILE A 1 77 ? 5.567 1.579 -5.278 1.00 90.19 77 ILE A O 1
ATOM 600 N N . ALA A 1 78 ? 7.477 2.364 -4.416 1.00 89.88 78 ALA A N 1
ATOM 601 C CA . ALA A 1 78 ? 7.319 3.705 -4.971 1.00 89.88 78 ALA A CA 1
ATOM 602 C C . ALA A 1 78 ? 7.393 3.701 -6.506 1.00 89.88 78 ALA A C 1
ATOM 604 O O . ALA A 1 78 ? 6.522 4.273 -7.156 1.00 89.88 78 ALA A O 1
ATOM 605 N N . ALA A 1 79 ? 8.389 3.022 -7.086 1.00 91.19 79 ALA A N 1
ATOM 606 C CA . ALA A 1 79 ? 8.520 2.890 -8.536 1.00 91.19 79 ALA A CA 1
ATOM 607 C C . ALA A 1 79 ? 7.326 2.135 -9.141 1.00 91.19 79 ALA A C 1
ATOM 609 O O . ALA A 1 79 ? 6.755 2.570 -10.140 1.00 91.19 79 ALA A O 1
ATOM 610 N N . TYR A 1 80 ? 6.889 1.059 -8.479 1.00 91.62 80 TYR A N 1
ATOM 611 C CA . TYR A 1 80 ? 5.711 0.299 -8.888 1.00 91.62 80 TYR A CA 1
ATOM 612 C C . TYR A 1 80 ? 4.431 1.153 -8.901 1.00 91.62 80 TYR A C 1
ATOM 614 O O . TYR A 1 80 ? 3.727 1.206 -9.908 1.00 91.62 80 TYR A O 1
ATOM 622 N N . LEU A 1 81 ? 4.144 1.877 -7.814 1.00 90.38 81 LEU A N 1
ATOM 623 C CA . LEU A 1 81 ? 2.957 2.734 -7.727 1.00 90.38 81 LEU A CA 1
ATOM 624 C C . LEU A 1 81 ? 3.009 3.908 -8.716 1.00 90.38 81 LEU A C 1
ATOM 626 O O . LEU A 1 81 ? 1.985 4.244 -9.309 1.00 90.38 81 LEU A O 1
ATOM 630 N N . ASN A 1 82 ? 4.185 4.504 -8.934 1.00 90.62 82 ASN A N 1
ATOM 631 C CA . ASN A 1 82 ? 4.363 5.571 -9.923 1.00 90.62 82 ASN A CA 1
ATOM 632 C C . ASN A 1 82 ? 4.060 5.088 -11.346 1.00 90.62 82 ASN A C 1
ATOM 634 O O . ASN A 1 82 ? 3.390 5.798 -12.100 1.00 90.62 82 ASN A O 1
ATOM 638 N N . SER A 1 83 ? 4.501 3.875 -11.691 1.00 91.00 83 SER A N 1
ATOM 639 C CA . SER A 1 83 ? 4.181 3.246 -12.973 1.00 91.00 83 SER A CA 1
ATOM 640 C C . SER A 1 83 ? 2.673 3.081 -13.166 1.00 91.00 83 SER A C 1
ATOM 642 O O . SER A 1 83 ? 2.119 3.547 -14.166 1.00 91.00 83 SER A O 1
ATOM 644 N N . LEU A 1 84 ? 1.989 2.503 -12.171 1.00 90.25 84 LEU A N 1
ATOM 645 C CA . LEU A 1 84 ? 0.538 2.315 -12.208 1.00 90.25 84 LEU A CA 1
ATOM 646 C C . LEU A 1 84 ? -0.206 3.645 -12.351 1.00 90.25 84 LEU A C 1
ATOM 648 O O . LEU A 1 84 ? -1.119 3.759 -13.165 1.00 90.25 84 LEU A O 1
ATOM 652 N N . PHE A 1 85 ? 0.202 4.667 -11.595 1.00 87.31 85 PHE A N 1
ATOM 653 C CA . PHE A 1 85 ? -0.422 5.987 -11.654 1.00 87.31 85 PHE A CA 1
ATOM 654 C C . PHE A 1 85 ? -0.287 6.619 -13.044 1.00 87.31 85 PHE A C 1
ATOM 656 O O . PHE A 1 85 ? -1.255 7.145 -13.592 1.00 87.31 85 PHE A O 1
ATOM 663 N N . LYS A 1 86 ? 0.896 6.523 -13.661 1.00 86.56 86 LYS A N 1
ATOM 664 C CA . LYS A 1 86 ? 1.116 7.001 -15.033 1.00 86.56 86 LYS A CA 1
ATOM 665 C C . LYS A 1 86 ? 0.290 6.235 -16.055 1.00 86.5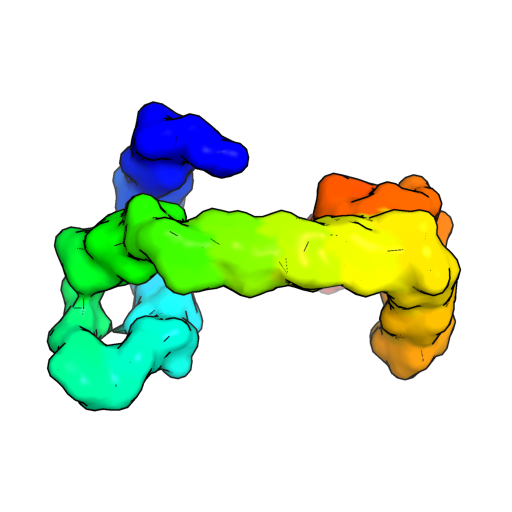6 86 LYS A C 1
ATOM 6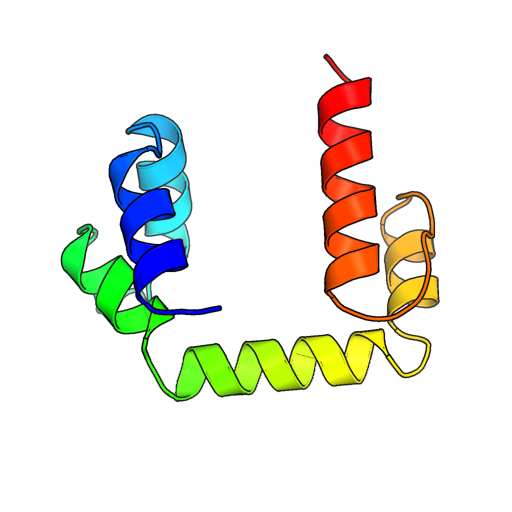67 O O . LYS A 1 86 ? -0.117 6.825 -17.049 1.00 86.56 86 LYS A O 1
ATOM 672 N N . GLU A 1 87 ? 0.067 4.943 -15.853 1.00 84.81 87 GLU A N 1
ATOM 673 C CA . GLU A 1 87 ? -0.754 4.160 -16.770 1.00 84.81 87 GLU A CA 1
ATOM 674 C C . GLU A 1 87 ? -2.233 4.536 -16.689 1.00 84.81 87 GLU A C 1
ATOM 676 O O . GLU A 1 87 ? -2.866 4.696 -17.731 1.00 84.81 87 GLU A O 1
ATOM 681 N N . VAL A 1 88 ? -2.767 4.718 -15.478 1.00 81.50 88 VAL A N 1
ATOM 682 C CA . VAL A 1 88 ? -4.153 5.169 -15.285 1.00 81.50 88 VAL A CA 1
ATOM 683 C C . VAL A 1 88 ? -4.372 6.514 -15.981 1.00 81.50 88 VAL A C 1
ATOM 685 O O . VAL A 1 88 ? -5.285 6.624 -16.790 1.00 81.50 88 VAL A O 1
ATOM 688 N N . ASN A 1 89 ? -3.470 7.480 -15.783 1.00 75.75 89 ASN A N 1
ATOM 689 C CA . ASN A 1 89 ? -3.586 8.815 -16.384 1.00 75.75 89 ASN A CA 1
ATOM 690 C C . ASN A 1 89 ? -3.287 8.868 -17.896 1.00 75.75 89 ASN A C 1
ATOM 692 O O . ASN A 1 89 ? -3.527 9.891 -18.523 1.00 75.75 89 ASN A O 1
ATOM 696 N N . LYS A 1 90 ? -2.705 7.817 -18.492 1.00 69.12 90 LYS A N 1
ATOM 697 C CA . LYS A 1 90 ? -2.507 7.718 -19.954 1.00 69.12 90 LYS A CA 1
ATOM 698 C C . LYS A 1 90 ? -3.727 7.154 -20.683 1.00 69.12 90 LYS A C 1
ATOM 700 O O . LYS A 1 90 ? -3.765 7.210 -21.909 1.00 69.12 90 LYS A O 1
ATOM 705 N N . LYS A 1 91 ? -4.641 6.512 -19.952 1.00 58.03 91 LYS A N 1
ATOM 706 C CA . LYS A 1 91 ? -5.859 5.887 -20.487 1.00 58.03 91 LYS A CA 1
ATOM 707 C C . LYS A 1 91 ? -7.083 6.813 -20.401 1.00 58.03 91 LYS A C 1
ATOM 709 O O . LYS A 1 91 ? -8.139 6.418 -20.891 1.00 58.03 91 LYS A O 1
ATOM 714 N N . GLU A 1 92 ? -6.931 7.999 -19.809 1.00 44.81 92 GLU A N 1
ATOM 715 C CA . GLU A 1 92 ? -7.869 9.133 -19.874 1.00 44.81 92 GLU A CA 1
ATOM 716 C C . GLU A 1 92 ? -7.463 10.105 -20.990 1.00 44.81 92 GLU A C 1
ATOM 718 O O . GLU A 1 92 ? -8.380 10.638 -21.655 1.00 44.81 92 GLU A O 1
#

Organism: Wickerhamomyces pijperi (NCBI:txid599730)